Protein AF-A0A7C4CBZ9-F1 (afdb_monomer)

Secondary structure (DSSP, 8-state):
-HHHHHHHHHHHHHHHHHHHHHHHHHHTTS-S-HHHHHHHHHHHHTT------S-TTSSHHHHHHHHHHHHT---------TT--THHHH-----PPP--

Sequence (100 aa):
MAGADTQIQQQVSAFRDDFQRLRTEIGKMIVGHPDVVEGVLVCLFASGHALLEGVPGLGKTLLIRTLAQALQLDFNRIQFTPDLMPADIIGTNIITEDPQ

Radius of gyration: 20.29 Å; Cα contacts (8 Å, |Δi|>4): 29; chains: 1; bounding box: 60×55×37 Å

Mean predicted aligned error: 6.1 Å

Foldseek 3Di:
DVVVVVVVVVVVVVVVVVVVVLLVQLCVQQPPPSVVLVVVVVCVVVVHDDDDDDDPPNCPVVSVVSSCVSVVHDDDDDDDDPPDDPCNVVNDDDDDDDDD

Structure (mmCIF, N/CA/C/O backbone):
data_AF-A0A7C4CBZ9-F1
#
_entry.id   AF-A0A7C4CBZ9-F1
#
loop_
_atom_site.group_PDB
_atom_site.id
_atom_site.type_symbol
_atom_site.label_atom_id
_atom_site.label_alt_id
_atom_site.label_comp_id
_atom_site.label_asym_id
_atom_site.label_entity_id
_atom_site.label_seq_id
_atom_site.pdbx_PDB_ins_code
_atom_site.Cartn_x
_atom_site.Cartn_y
_atom_site.Cartn_z
_atom_site.occupancy
_atom_site.B_iso_or_equiv
_atom_site.auth_seq_id
_atom_site.auth_comp_id
_atom_site.auth_asym_id
_atom_site.auth_atom_id
_atom_site.pdbx_PDB_model_num
ATOM 1 N N . MET A 1 1 ? -35.012 -12.999 13.062 1.00 55.97 1 MET A N 1
ATOM 2 C CA . MET A 1 1 ? -34.524 -11.822 12.310 1.00 55.97 1 MET A CA 1
ATOM 3 C C . MET A 1 1 ? -33.758 -10.850 13.207 1.00 55.97 1 MET A C 1
ATOM 5 O O . MET A 1 1 ? -32.598 -10.640 12.908 1.00 55.97 1 MET A O 1
ATOM 9 N N . ALA A 1 2 ? -34.283 -10.414 14.363 1.00 63.19 2 ALA A N 1
ATOM 10 C CA . ALA A 1 2 ? -33.592 -9.464 15.260 1.00 63.19 2 ALA A CA 1
ATOM 11 C C . ALA A 1 2 ? -32.153 -9.839 15.707 1.00 63.19 2 ALA A C 1
ATOM 13 O O . ALA A 1 2 ? -31.311 -8.962 15.843 1.00 63.19 2 ALA A O 1
ATOM 14 N N . GLY A 1 3 ? -31.842 -11.128 15.910 1.00 71.81 3 GLY A N 1
ATOM 15 C CA . GLY A 1 3 ? -30.496 -11.555 16.331 1.00 71.81 3 GLY A CA 1
ATOM 16 C C . GLY A 1 3 ? -29.411 -11.416 15.253 1.00 71.81 3 GLY A C 1
ATOM 17 O O . GLY A 1 3 ? -28.257 -11.158 15.583 1.00 71.81 3 GLY A O 1
ATOM 18 N N . ALA A 1 4 ? -29.780 -11.535 13.971 1.00 76.31 4 ALA A N 1
ATOM 19 C CA . ALA A 1 4 ? -28.844 -11.350 12.859 1.00 76.31 4 ALA A CA 1
ATOM 20 C C . ALA A 1 4 ? -28.495 -9.864 12.675 1.00 76.31 4 ALA A C 1
ATOM 22 O O . ALA A 1 4 ? -27.334 -9.526 12.455 1.00 76.31 4 ALA A O 1
ATOM 23 N N . ASP A 1 5 ? -29.477 -8.976 12.860 1.00 83.75 5 ASP A N 1
ATOM 24 C CA . ASP A 1 5 ? -29.281 -7.527 12.760 1.00 83.75 5 ASP A CA 1
ATOM 25 C C . ASP A 1 5 ? -28.322 -7.012 13.846 1.00 83.75 5 ASP A C 1
ATOM 27 O O . ASP A 1 5 ? -27.416 -6.229 13.559 1.00 83.75 5 ASP A O 1
ATOM 31 N N . THR A 1 6 ? -28.456 -7.502 15.085 1.00 89.75 6 THR A N 1
ATOM 32 C CA . THR A 1 6 ? -27.545 -7.144 16.185 1.00 89.75 6 THR A CA 1
ATOM 33 C C . THR A 1 6 ? -26.114 -7.631 15.935 1.00 89.75 6 THR A C 1
ATOM 35 O O . THR A 1 6 ? -25.160 -6.901 16.205 1.00 89.75 6 THR A O 1
ATOM 38 N N . GLN A 1 7 ? -25.943 -8.835 15.381 1.00 91.75 7 GLN A N 1
ATOM 39 C CA . GLN A 1 7 ? -24.619 -9.383 15.081 1.00 91.75 7 GLN A CA 1
ATOM 40 C C . GLN A 1 7 ? -23.911 -8.601 13.963 1.00 91.75 7 GLN A C 1
ATOM 42 O O . GLN A 1 7 ? -22.730 -8.275 14.094 1.00 91.75 7 GLN A O 1
ATOM 47 N N . ILE A 1 8 ? -24.632 -8.244 12.895 1.00 93.81 8 ILE A N 1
ATOM 48 C CA . ILE A 1 8 ? -24.090 -7.424 11.801 1.00 93.81 8 ILE A CA 1
ATOM 49 C C . ILE A 1 8 ? -23.668 -6.047 12.327 1.00 93.81 8 ILE A C 1
ATOM 51 O O . ILE A 1 8 ? -22.572 -5.581 12.023 1.00 93.81 8 ILE A O 1
ATOM 55 N N . GLN A 1 9 ? -24.491 -5.407 13.162 1.00 94.06 9 GLN A N 1
ATOM 56 C CA . GLN A 1 9 ? -24.154 -4.110 13.757 1.00 94.06 9 GLN A CA 1
ATOM 57 C C . GLN A 1 9 ? -22.864 -4.162 14.586 1.00 94.06 9 GLN A C 1
ATOM 59 O O . GLN A 1 9 ? -22.032 -3.259 14.479 1.00 94.06 9 GLN A O 1
ATOM 64 N N . GLN A 1 10 ? -22.662 -5.226 15.370 1.00 94.94 10 GLN A N 1
ATOM 65 C CA . GLN A 1 10 ? -21.433 -5.417 16.145 1.00 94.94 10 GLN A CA 1
ATOM 66 C C . GLN A 1 10 ? -20.205 -5.596 15.247 1.00 94.94 10 GLN A C 1
ATOM 68 O O . GLN A 1 10 ? -19.183 -4.954 15.484 1.00 94.94 10 GLN A O 1
ATOM 73 N N . GLN A 1 11 ? -20.306 -6.410 14.193 1.00 95.31 11 GLN A N 1
ATOM 74 C CA . GLN A 1 11 ? -19.211 -6.615 13.239 1.00 95.31 11 GLN A CA 1
ATOM 75 C C . GLN A 1 11 ? -18.841 -5.325 12.502 1.00 95.31 11 GLN A C 1
ATOM 77 O O . GLN A 1 11 ? -17.662 -4.998 12.380 1.00 95.31 11 GLN A O 1
ATOM 82 N N . VAL A 1 12 ? -19.841 -4.558 12.062 1.00 96.00 12 VAL A N 1
ATOM 83 C CA . VAL A 1 12 ? -19.629 -3.260 11.405 1.00 96.00 12 VAL A CA 1
ATOM 84 C C . VAL A 1 12 ? -18.974 -2.260 12.359 1.00 96.00 12 VAL A C 1
ATOM 86 O O . VAL A 1 12 ? -18.084 -1.519 11.943 1.00 96.00 12 VAL A O 1
ATOM 89 N N . SER A 1 13 ? -19.381 -2.237 13.633 1.00 96.81 13 SER A N 1
ATOM 90 C CA . SER A 1 13 ? -18.762 -1.372 14.643 1.00 96.81 13 SER A CA 1
ATOM 91 C C . SER A 1 13 ? -17.301 -1.746 14.887 1.00 96.81 13 SER A C 1
ATOM 93 O O . SER A 1 13 ? -16.443 -0.870 14.845 1.00 96.81 13 SER A O 1
ATOM 95 N N . ALA A 1 14 ? -17.007 -3.035 15.078 1.00 96.81 14 ALA A N 1
ATOM 96 C CA . ALA A 1 14 ? -15.643 -3.514 15.288 1.00 96.81 14 ALA A CA 1
ATOM 97 C C . ALA A 1 14 ? -14.739 -3.185 14.088 1.00 96.81 14 ALA A C 1
ATOM 99 O O . ALA A 1 14 ? -13.665 -2.613 14.258 1.00 96.81 14 ALA A O 1
ATOM 100 N N . PHE A 1 15 ? -15.216 -3.447 12.866 1.00 95.38 15 PHE A N 1
ATOM 101 C CA . PHE A 1 15 ? -14.488 -3.097 11.647 1.00 95.38 15 PHE A CA 1
ATOM 102 C C . PHE A 1 15 ? -14.211 -1.594 11.550 1.00 95.38 15 PHE A C 1
ATOM 104 O O . PHE A 1 15 ? -13.108 -1.190 11.191 1.00 95.38 15 PHE A O 1
ATOM 111 N N . ARG A 1 16 ? -15.198 -0.750 11.878 1.00 96.06 16 ARG A N 1
ATOM 112 C CA . ARG A 1 16 ? -15.023 0.707 11.870 1.00 96.06 16 ARG A CA 1
ATOM 113 C C . ARG A 1 16 ? -13.909 1.133 12.822 1.00 96.06 16 ARG A C 1
ATOM 115 O O . ARG A 1 16 ? -13.084 1.958 12.435 1.00 96.06 16 ARG A O 1
ATOM 122 N N . ASP A 1 17 ? -13.880 0.584 14.031 1.00 97.25 17 ASP A N 1
ATOM 123 C CA . ASP A 1 17 ? -12.868 0.927 15.030 1.00 97.25 17 ASP A CA 1
ATOM 124 C C . ASP A 1 17 ? -11.467 0.500 14.574 1.00 97.25 17 ASP A C 1
ATOM 126 O O . ASP A 1 17 ? -10.523 1.292 14.637 1.00 97.25 17 ASP A O 1
ATOM 130 N N . ASP A 1 18 ? -11.333 -0.713 14.036 1.00 95.25 18 ASP A N 1
ATOM 131 C CA . ASP A 1 18 ? -10.060 -1.214 13.514 1.00 95.25 18 ASP A CA 1
ATOM 132 C C . ASP A 1 18 ? -9.588 -0.425 12.286 1.00 95.25 18 ASP A C 1
ATOM 134 O O . ASP A 1 18 ? -8.410 -0.075 12.183 1.00 95.25 18 ASP A O 1
ATOM 138 N N . PHE A 1 19 ? -10.506 -0.040 11.397 1.00 95.00 19 PHE A N 1
ATOM 139 C CA . PHE A 1 19 ? -10.208 0.816 10.251 1.00 95.00 19 PHE A CA 1
ATOM 140 C C . PHE A 1 19 ? -9.686 2.193 10.686 1.00 95.00 19 PHE A C 1
ATOM 142 O O . PHE A 1 19 ? -8.717 2.702 10.119 1.00 95.00 19 PHE A O 1
ATOM 149 N N . GLN A 1 20 ? -10.279 2.793 11.723 1.00 95.25 20 GLN A N 1
ATOM 150 C CA . GLN A 1 20 ? -9.808 4.072 12.262 1.00 95.25 20 GLN A CA 1
ATOM 151 C C . GLN A 1 20 ? -8.441 3.949 12.941 1.00 95.25 20 GLN A C 1
ATOM 153 O O . GLN A 1 20 ? -7.583 4.819 12.756 1.00 95.25 20 GLN A O 1
ATOM 158 N N . ARG A 1 21 ? -8.193 2.858 13.675 1.00 95.31 21 ARG A N 1
ATOM 159 C CA . ARG A 1 21 ? -6.871 2.570 14.258 1.00 95.31 21 ARG A CA 1
ATOM 160 C C . ARG A 1 21 ? -5.808 2.443 13.173 1.00 95.31 21 ARG A C 1
ATOM 162 O O . ARG A 1 21 ? -4.770 3.091 13.263 1.00 95.31 21 ARG A O 1
ATOM 169 N N . LEU A 1 22 ? -6.098 1.687 12.117 1.00 94.81 22 LEU A N 1
ATOM 170 C CA . LEU A 1 22 ? -5.198 1.510 10.983 1.00 94.81 22 LEU A CA 1
ATOM 171 C C . LEU A 1 22 ? -4.877 2.841 10.289 1.00 94.81 22 LEU A C 1
ATOM 173 O O . LEU A 1 22 ? -3.708 3.152 10.059 1.00 94.81 22 LEU A O 1
ATOM 177 N N . 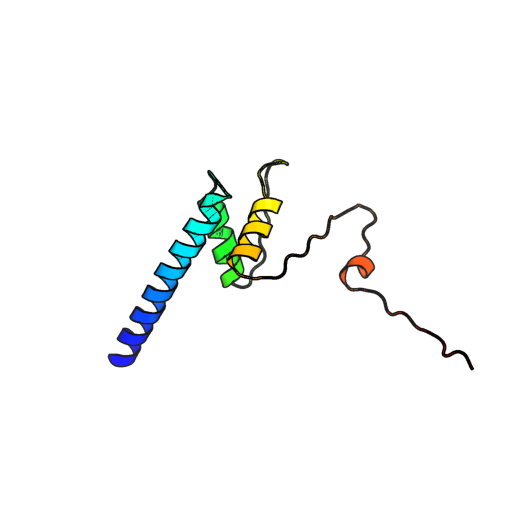ARG A 1 23 ? -5.897 3.661 10.001 1.00 94.12 23 ARG A N 1
ATOM 178 C CA . ARG A 1 23 ? -5.702 5.008 9.433 1.00 94.12 23 ARG A CA 1
ATOM 179 C C . ARG A 1 23 ? -4.828 5.884 10.320 1.00 94.12 23 ARG A C 1
ATOM 181 O O . ARG A 1 23 ? -3.950 6.576 9.811 1.00 94.12 23 ARG A O 1
ATOM 188 N N . THR A 1 24 ? -5.060 5.842 11.629 1.00 93.50 24 THR A N 1
ATOM 189 C CA . THR A 1 24 ? -4.285 6.612 12.608 1.00 93.50 24 THR A CA 1
ATOM 190 C C . THR A 1 24 ? -2.816 6.198 12.599 1.00 93.50 24 THR A C 1
ATOM 192 O O . THR A 1 24 ? -1.944 7.062 12.564 1.00 93.50 24 THR A O 1
ATOM 195 N N . GLU A 1 25 ? -2.526 4.895 12.577 1.00 94.75 25 GLU A N 1
ATOM 196 C CA . GLU A 1 25 ? -1.151 4.388 12.503 1.00 94.75 25 GLU A CA 1
ATOM 197 C C . GLU A 1 25 ? -0.451 4.789 11.200 1.00 94.75 25 GLU A C 1
ATOM 199 O O . GLU A 1 25 ? 0.667 5.303 11.236 1.00 94.75 25 GLU A O 1
ATOM 204 N N . ILE A 1 26 ? -1.119 4.645 10.049 1.00 94.75 26 ILE A N 1
ATOM 205 C CA . ILE A 1 26 ? -0.562 5.065 8.752 1.00 94.75 26 ILE A CA 1
ATOM 206 C C . ILE A 1 26 ? -0.297 6.580 8.737 1.00 94.75 26 ILE A C 1
ATOM 208 O O . ILE A 1 26 ? 0.741 7.029 8.240 1.00 94.75 26 ILE A O 1
ATOM 212 N N . GLY A 1 27 ? -1.198 7.368 9.330 1.00 92.38 27 GLY A N 1
ATOM 213 C CA . GLY A 1 27 ? -1.097 8.825 9.426 1.00 92.38 27 GLY A CA 1
ATOM 214 C C . GLY A 1 27 ? 0.113 9.333 10.218 1.00 92.38 27 GLY A C 1
ATOM 215 O O . GLY A 1 27 ? 0.506 10.484 10.039 1.00 92.38 27 GLY A O 1
ATOM 216 N N . LYS A 1 28 ? 0.759 8.488 11.036 1.00 92.88 28 LYS A N 1
ATOM 217 C CA . LYS A 1 28 ? 2.022 8.837 11.714 1.00 92.88 28 LYS A CA 1
ATOM 218 C C . LYS A 1 28 ? 3.194 8.982 10.740 1.00 92.88 28 LYS A C 1
ATOM 220 O O . LYS A 1 28 ? 4.121 9.735 11.019 1.00 92.88 28 LYS A O 1
ATOM 225 N N . MET A 1 29 ? 3.156 8.267 9.614 1.00 93.25 29 MET A N 1
ATOM 226 C CA . MET A 1 29 ? 4.210 8.281 8.592 1.00 93.25 29 MET A CA 1
ATOM 227 C C . MET A 1 29 ? 3.794 9.048 7.332 1.00 93.25 29 MET A C 1
ATOM 229 O O . MET A 1 29 ? 4.634 9.681 6.694 1.00 93.25 29 MET A O 1
ATOM 233 N N . ILE A 1 30 ? 2.511 8.996 6.962 1.00 93.19 30 ILE A N 1
ATOM 234 C CA . ILE A 1 30 ? 1.975 9.618 5.746 1.00 93.19 30 ILE A CA 1
ATOM 235 C C . ILE A 1 30 ? 1.153 10.854 6.116 1.00 93.19 30 ILE A C 1
ATOM 237 O O . ILE A 1 30 ? -0.031 10.767 6.434 1.00 93.19 30 ILE A O 1
ATOM 241 N N . VAL A 1 31 ? 1.787 12.025 6.051 1.00 90.38 31 VAL A N 1
ATOM 242 C CA . VAL A 1 31 ? 1.171 13.309 6.419 1.00 90.38 31 VAL A CA 1
ATOM 243 C C . VAL A 1 31 ? 0.576 14.003 5.188 1.00 90.38 31 VAL A C 1
ATOM 245 O O . VAL A 1 31 ? 1.143 13.960 4.095 1.00 90.38 31 VAL A O 1
ATOM 248 N N . GLY A 1 32 ? -0.577 14.655 5.360 1.00 89.38 32 GLY A N 1
ATOM 249 C CA . GLY A 1 32 ? -1.183 15.533 4.349 1.00 89.38 32 GLY A CA 1
ATOM 250 C C . GLY A 1 32 ? -1.960 14.838 3.226 1.00 89.38 32 GLY A C 1
ATOM 251 O O . GLY A 1 32 ? -2.441 15.524 2.333 1.00 89.38 32 GLY A O 1
ATOM 252 N N . HIS A 1 33 ? -2.112 13.508 3.268 1.00 90.19 33 HIS A N 1
ATOM 253 C CA . HIS A 1 33 ? -2.780 12.732 2.209 1.00 90.19 33 HIS A CA 1
ATOM 254 C C . HIS A 1 33 ? -3.854 11.752 2.740 1.00 90.19 33 HIS A C 1
ATOM 256 O O . HIS A 1 33 ? -3.823 10.569 2.387 1.00 90.19 33 HIS A O 1
ATOM 262 N N . PRO A 1 34 ? -4.805 12.191 3.592 1.00 90.94 34 PRO A N 1
ATOM 263 C CA . PRO A 1 34 ? -5.780 11.292 4.221 1.00 90.94 34 PRO A CA 1
ATOM 264 C C . PRO A 1 34 ? -6.687 10.576 3.209 1.00 90.94 34 PRO A C 1
ATOM 266 O O . PRO A 1 34 ? -6.968 9.390 3.387 1.00 90.94 34 PRO A O 1
ATOM 269 N N . ASP A 1 35 ? -7.084 11.258 2.133 1.00 93.25 35 ASP A N 1
ATOM 270 C CA . ASP A 1 35 ? -7.988 10.708 1.115 1.00 93.25 35 ASP A CA 1
ATOM 271 C C . ASP A 1 35 ? -7.301 9.638 0.256 1.00 93.25 35 ASP A C 1
ATOM 273 O O . ASP A 1 35 ? -7.905 8.630 -0.101 1.00 93.25 35 ASP A O 1
ATOM 277 N N . VAL A 1 36 ? -6.006 9.816 -0.035 1.00 93.81 36 VAL A N 1
ATOM 278 C CA . VAL A 1 36 ? -5.209 8.826 -0.778 1.00 93.81 36 VAL A CA 1
ATOM 279 C C . VAL A 1 36 ? -5.050 7.553 0.048 1.00 93.81 36 V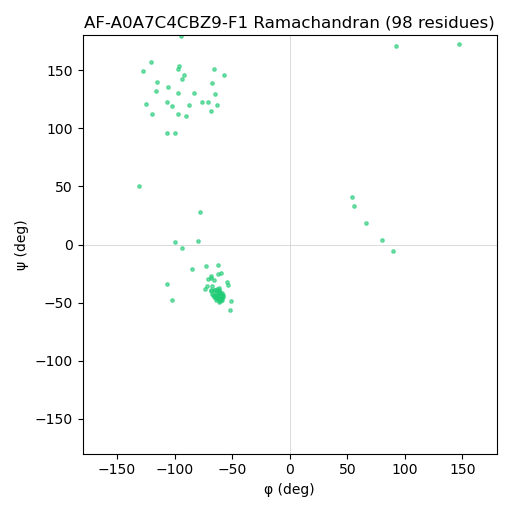AL A C 1
ATOM 281 O O . VAL A 1 36 ? -5.213 6.455 -0.479 1.00 93.81 36 VAL A O 1
ATOM 284 N N . VAL A 1 37 ? -4.763 7.688 1.348 1.00 94.12 37 VAL A N 1
ATOM 285 C CA . VAL A 1 37 ? -4.674 6.543 2.268 1.00 94.12 37 VAL A CA 1
ATOM 286 C C . VAL A 1 37 ? -6.000 5.781 2.298 1.00 94.12 37 VAL A C 1
ATOM 288 O O . VAL A 1 37 ? -6.011 4.560 2.153 1.00 94.12 37 VAL A O 1
ATOM 291 N N . GLU A 1 38 ? -7.116 6.498 2.443 1.00 94.62 38 GLU A N 1
ATOM 292 C CA . GLU A 1 38 ? -8.454 5.908 2.465 1.00 94.62 38 GLU A CA 1
ATOM 293 C C . GLU A 1 38 ? -8.792 5.196 1.149 1.00 94.62 38 GLU A C 1
ATOM 295 O O . GLU A 1 38 ? -9.203 4.038 1.175 1.00 94.62 38 GLU A O 1
ATOM 300 N N . GLY A 1 39 ? -8.531 5.822 -0.001 1.00 95.56 39 GLY A N 1
ATOM 301 C CA . GLY A 1 39 ? -8.766 5.216 -1.311 1.00 95.56 39 GLY A CA 1
ATOM 302 C C . GLY A 1 39 ? -7.959 3.935 -1.543 1.00 95.56 39 GLY A C 1
ATOM 303 O O . GLY A 1 39 ? -8.496 2.952 -2.054 1.00 95.56 39 GLY A O 1
ATOM 304 N N . VAL A 1 40 ? -6.688 3.900 -1.124 1.00 95.56 40 VAL A N 1
ATOM 305 C CA . VAL A 1 40 ? -5.853 2.691 -1.247 1.00 95.56 40 VAL A CA 1
ATOM 306 C C . VAL A 1 40 ? -6.347 1.577 -0.322 1.00 95.56 40 VAL A C 1
ATOM 308 O O . VAL A 1 40 ? -6.396 0.424 -0.745 1.00 95.56 40 VAL A O 1
ATOM 311 N N . LEU A 1 41 ? -6.761 1.901 0.907 1.00 95.31 41 LEU A N 1
ATOM 312 C CA . LEU A 1 41 ? -7.350 0.924 1.828 1.00 95.31 41 LEU A CA 1
ATOM 313 C C . LEU A 1 41 ? -8.653 0.336 1.278 1.00 95.31 41 LEU A C 1
ATOM 315 O O . LEU A 1 41 ? -8.830 -0.880 1.291 1.00 95.31 41 LEU A O 1
ATOM 319 N N . VAL A 1 42 ? -9.543 1.182 0.754 1.00 95.50 42 VAL A N 1
ATOM 320 C CA . VAL A 1 42 ? -10.789 0.738 0.112 1.00 95.50 42 VAL A CA 1
ATOM 321 C C . VAL A 1 42 ? -10.483 -0.176 -1.072 1.00 95.50 42 VAL A C 1
ATOM 323 O O . VAL A 1 42 ? -11.066 -1.252 -1.176 1.00 95.50 42 VAL A O 1
ATOM 326 N N . CYS A 1 43 ? -9.535 0.210 -1.929 1.00 96.94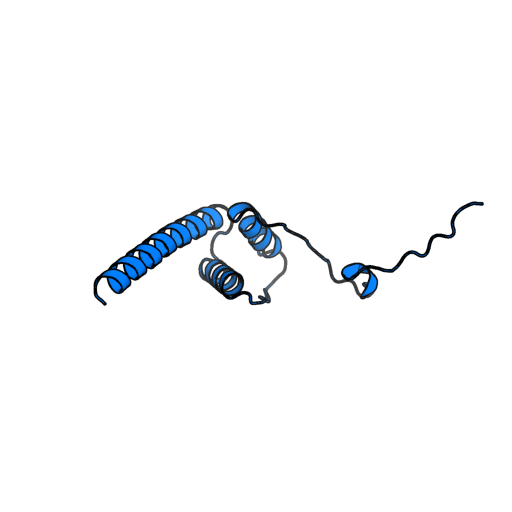 43 CYS A N 1
ATOM 327 C CA . CYS A 1 43 ? -9.105 -0.607 -3.059 1.00 96.94 43 CYS A CA 1
ATOM 328 C C . CYS A 1 43 ? -8.587 -1.981 -2.608 1.00 96.94 43 CYS A C 1
ATOM 330 O O . CYS A 1 43 ? -8.970 -2.995 -3.187 1.00 96.94 43 CYS A O 1
ATOM 332 N N . LEU A 1 44 ? -7.753 -2.021 -1.565 1.00 94.88 44 LEU A N 1
ATOM 333 C CA . LEU A 1 44 ? -7.204 -3.258 -1.016 1.00 94.88 44 LEU A CA 1
ATOM 334 C C . LEU A 1 44 ? -8.309 -4.183 -0.489 1.00 94.88 44 LEU A C 1
ATOM 336 O O . LEU A 1 44 ? -8.354 -5.354 -0.856 1.00 94.88 44 LEU A O 1
ATOM 340 N N . PHE A 1 45 ? -9.233 -3.662 0.323 1.00 94.00 45 PHE A N 1
ATOM 341 C CA . PHE A 1 45 ? -10.330 -4.463 0.878 1.00 94.00 45 PHE A CA 1
ATOM 342 C C . PHE A 1 45 ? -11.348 -4.902 -0.178 1.00 94.00 45 PHE A C 1
ATOM 344 O O . PHE A 1 45 ? -11.955 -5.962 -0.045 1.00 94.00 45 PHE A O 1
ATOM 351 N N . ALA A 1 46 ? -11.494 -4.134 -1.257 1.00 96.69 46 ALA A N 1
ATOM 352 C CA . ALA A 1 46 ? -12.294 -4.508 -2.417 1.00 96.69 46 ALA A CA 1
ATOM 353 C C . ALA A 1 46 ? -11.573 -5.481 -3.374 1.00 96.69 46 ALA A C 1
ATOM 355 O O . ALA A 1 46 ? -12.135 -5.822 -4.412 1.00 96.69 46 ALA A O 1
ATOM 356 N N . SER A 1 47 ? -10.350 -5.930 -3.052 1.00 95.69 47 SER A N 1
ATOM 357 C CA . SER A 1 47 ? -9.509 -6.766 -3.930 1.00 95.69 47 SER A CA 1
ATOM 358 C C . SER A 1 47 ? -9.243 -6.139 -5.310 1.00 95.69 47 SER A C 1
ATOM 360 O O . SER A 1 47 ? -9.144 -6.837 -6.317 1.00 95.69 47 SER A O 1
ATOM 362 N N . GLY A 1 48 ? -9.157 -4.809 -5.366 1.00 96.25 48 GLY A N 1
ATOM 363 C CA . GLY A 1 48 ? -8.870 -4.044 -6.577 1.00 96.25 48 GLY A CA 1
ATOM 364 C C . GLY A 1 48 ? -7.387 -3.708 -6.755 1.00 96.25 48 GLY A C 1
ATOM 365 O O . GLY A 1 48 ? -6.545 -3.984 -5.899 1.00 96.25 48 GLY A O 1
ATOM 366 N N . HIS A 1 49 ? -7.077 -3.023 -7.859 1.00 96.50 49 HIS A N 1
ATOM 367 C CA . HIS A 1 49 ? -5.748 -2.479 -8.144 1.00 96.50 49 HIS A CA 1
ATOM 368 C C . HIS A 1 49 ? -5.789 -0.949 -8.205 1.00 96.50 49 HIS A C 1
ATOM 370 O O . HIS A 1 49 ? -6.639 -0.375 -8.884 1.00 96.50 49 HIS A O 1
ATOM 376 N N . ALA A 1 50 ? -4.854 -0.290 -7.517 1.00 95.38 50 ALA A N 1
ATOM 377 C CA . ALA A 1 50 ? -4.763 1.167 -7.472 1.00 95.38 50 ALA A CA 1
ATOM 378 C C . ALA A 1 50 ? -3.598 1.681 -8.331 1.00 95.38 50 ALA A C 1
ATOM 380 O O . ALA A 1 50 ? -2.479 1.175 -8.242 1.00 95.38 50 ALA A O 1
ATOM 381 N N . LEU A 1 51 ? -3.844 2.741 -9.107 1.00 95.62 51 LEU A N 1
ATOM 382 C CA . LEU A 1 51 ? -2.812 3.517 -9.798 1.00 95.62 51 LEU A CA 1
ATOM 383 C C . LEU A 1 51 ? -2.561 4.821 -9.030 1.00 95.62 51 LEU A C 1
ATOM 385 O O . LEU A 1 51 ? -3.460 5.642 -8.881 1.00 95.62 51 LEU A O 1
ATOM 389 N N . LEU A 1 52 ? -1.331 5.024 -8.551 1.00 93.75 52 LEU A N 1
ATOM 390 C CA . LEU A 1 52 ? -0.948 6.233 -7.817 1.00 93.75 52 LEU A CA 1
ATOM 391 C C . LEU A 1 52 ? -0.212 7.227 -8.723 1.00 93.75 52 LEU A C 1
ATOM 393 O O . LEU A 1 52 ? 1.015 7.186 -8.830 1.00 93.75 52 LEU A O 1
ATOM 397 N N . GLU A 1 53 ? -0.920 8.206 -9.280 1.00 92.00 53 GLU A N 1
ATOM 398 C CA . GLU A 1 53 ? -0.351 9.264 -10.133 1.00 92.00 53 GLU A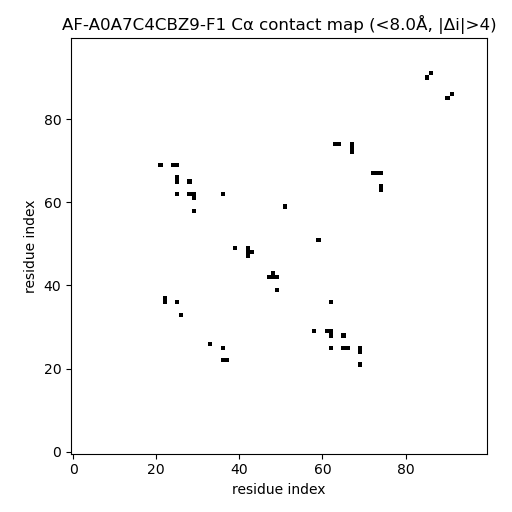 CA 1
ATOM 399 C C . GLU A 1 53 ? 0.052 10.522 -9.344 1.00 92.00 53 GLU A C 1
ATOM 401 O O . GLU A 1 53 ? -0.469 10.797 -8.264 1.00 92.00 53 GLU A O 1
ATOM 406 N N . GLY A 1 54 ? 1.116 11.208 -9.762 1.00 87.75 54 GLY A N 1
ATOM 407 C CA . GLY A 1 54 ? 1.637 12.411 -9.104 1.00 87.75 54 GLY A CA 1
ATOM 408 C C . GLY A 1 54 ? 3.153 12.532 -9.220 1.00 87.75 54 GLY A C 1
ATOM 409 O O . GLY A 1 54 ? 3.824 11.607 -9.680 1.00 87.75 54 GLY A O 1
ATOM 410 N N . VAL A 1 55 ? 3.699 13.666 -8.781 1.00 90.00 55 VAL A N 1
ATOM 411 C CA . VAL A 1 55 ? 5.126 13.960 -8.962 1.00 90.00 55 VAL A CA 1
ATOM 412 C C . VAL A 1 55 ? 6.031 13.004 -8.162 1.00 90.00 55 VAL A C 1
ATOM 414 O O . VAL A 1 55 ? 5.626 12.486 -7.109 1.00 90.00 55 VAL A O 1
ATOM 417 N N . PRO A 1 56 ? 7.263 12.746 -8.643 1.00 87.19 56 PRO A N 1
ATOM 418 C CA . PRO A 1 56 ? 8.247 11.968 -7.901 1.00 87.19 56 PRO A CA 1
ATOM 419 C C . PRO A 1 56 ? 8.526 12.574 -6.522 1.00 87.19 56 PRO A C 1
ATOM 421 O O . PRO A 1 56 ? 8.531 13.789 -6.352 1.00 87.19 56 PRO A O 1
ATOM 424 N N . GLY A 1 57 ? 8.782 11.719 -5.531 1.00 84.75 57 GLY A N 1
ATOM 425 C CA . GLY A 1 57 ? 9.153 12.158 -4.181 1.00 84.75 57 GLY A CA 1
ATOM 426 C C . GLY A 1 57 ? 7.991 12.375 -3.206 1.00 84.75 57 GLY A C 1
ATOM 427 O O . GLY A 1 57 ? 8.246 12.522 -2.018 1.00 84.75 57 GLY A O 1
ATOM 428 N N . LEU A 1 58 ? 6.726 12.278 -3.633 1.00 85.94 58 LEU A N 1
ATOM 429 C CA . LEU A 1 58 ? 5.551 12.399 -2.742 1.00 85.94 58 LEU A CA 1
ATOM 430 C C . LEU A 1 58 ? 5.254 11.146 -1.901 1.00 85.94 58 LEU A C 1
ATOM 432 O O . LEU A 1 58 ? 4.108 10.847 -1.581 1.00 85.94 58 LEU A O 1
ATOM 436 N N . GLY A 1 59 ? 6.272 10.348 -1.588 1.00 90.38 59 GLY A N 1
ATOM 437 C CA . GLY A 1 59 ? 6.104 9.218 -0.678 1.00 90.38 59 GLY A CA 1
ATOM 438 C C . GLY A 1 59 ? 5.208 8.081 -1.189 1.00 90.38 59 GLY A C 1
ATOM 439 O O . GLY A 1 59 ? 4.808 7.259 -0.382 1.00 90.38 59 GLY A O 1
ATOM 440 N N . LYS A 1 60 ? 4.925 7.956 -2.495 1.00 93.56 60 LYS A N 1
ATOM 441 C CA . LYS A 1 60 ? 4.110 6.851 -3.063 1.00 93.56 60 LYS A CA 1
ATOM 442 C C . LYS A 1 60 ? 4.599 5.466 -2.619 1.00 93.56 60 LYS A C 1
ATOM 444 O O . LYS A 1 60 ? 3.829 4.647 -2.135 1.00 93.56 60 LYS A O 1
ATOM 449 N N . THR A 1 61 ? 5.905 5.227 -2.732 1.00 93.88 61 THR A N 1
ATOM 450 C CA . THR A 1 61 ? 6.535 3.978 -2.277 1.00 93.88 61 THR A CA 1
ATOM 451 C C . THR A 1 61 ? 6.493 3.838 -0.756 1.00 93.88 61 THR A C 1
ATOM 453 O O . THR A 1 61 ? 6.350 2.728 -0.250 1.00 93.88 61 THR A O 1
ATOM 456 N N . LEU A 1 62 ? 6.634 4.950 -0.026 1.00 94.25 62 LEU A N 1
ATOM 457 C CA . LEU A 1 62 ? 6.565 4.952 1.434 1.00 94.25 62 LEU A CA 1
ATOM 458 C C . LEU A 1 62 ? 5.157 4.575 1.900 1.00 94.25 62 LEU A 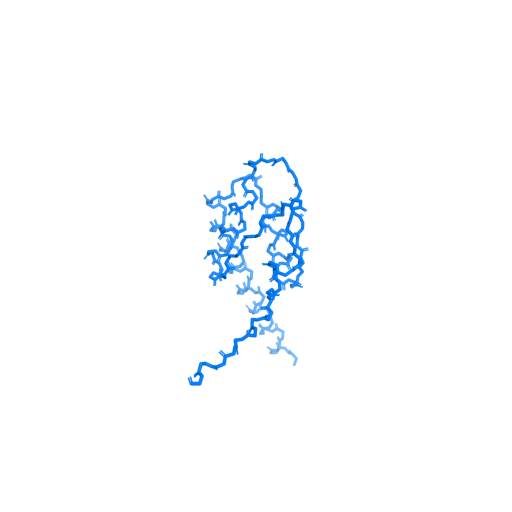C 1
ATOM 460 O O . LEU A 1 62 ? 5.036 3.698 2.741 1.00 94.25 62 LEU A O 1
ATOM 464 N N . LEU A 1 63 ? 4.118 5.148 1.286 1.00 94.31 63 LEU A N 1
ATOM 465 C CA . LEU A 1 63 ? 2.715 4.839 1.547 1.00 94.31 63 LEU A CA 1
ATOM 466 C C . LEU A 1 63 ? 2.454 3.338 1.449 1.00 94.31 63 LEU A C 1
ATOM 468 O O . LEU A 1 63 ? 2.014 2.751 2.430 1.00 94.31 63 LEU A O 1
ATOM 472 N N . ILE A 1 64 ? 2.768 2.712 0.309 1.00 95.06 64 ILE A N 1
ATOM 473 C CA . ILE A 1 64 ? 2.498 1.279 0.113 1.00 95.06 64 ILE A CA 1
ATOM 474 C C . ILE A 1 64 ? 3.302 0.415 1.096 1.00 95.06 64 ILE A C 1
ATOM 476 O O . ILE A 1 64 ? 2.767 -0.544 1.647 1.00 95.06 64 ILE A O 1
ATOM 480 N N . ARG A 1 65 ? 4.559 0.780 1.388 1.00 95.38 65 ARG A N 1
ATOM 481 C CA . ARG A 1 65 ? 5.384 0.077 2.384 1.00 95.38 65 ARG A CA 1
ATOM 482 C C . ARG A 1 65 ? 4.803 0.187 3.796 1.00 95.38 65 ARG A C 1
ATOM 484 O O . ARG A 1 65 ? 4.738 -0.817 4.496 1.00 95.38 65 ARG A O 1
ATOM 491 N N . THR A 1 66 ? 4.389 1.382 4.214 1.00 95.31 66 THR A N 1
ATOM 492 C CA . THR A 1 66 ? 3.764 1.622 5.523 1.00 95.31 66 THR A CA 1
ATOM 493 C C . THR A 1 66 ? 2.461 0.840 5.652 1.00 95.31 66 THR A C 1
ATOM 495 O O . THR A 1 66 ? 2.213 0.236 6.690 1.00 95.31 66 THR A O 1
ATOM 498 N N . LEU A 1 67 ? 1.660 0.801 4.588 1.00 94.81 67 LEU A N 1
ATOM 499 C CA . LEU A 1 67 ? 0.422 0.028 4.522 1.00 94.81 67 LEU A CA 1
ATOM 500 C C . LEU A 1 67 ? 0.678 -1.471 4.712 1.00 94.81 67 LEU A C 1
ATOM 502 O O . LEU A 1 67 ? 0.040 -2.099 5.553 1.00 94.81 67 LEU A O 1
ATOM 506 N N . ALA A 1 68 ? 1.655 -2.021 3.984 1.00 95.44 68 ALA A N 1
ATOM 507 C CA . ALA A 1 68 ? 2.042 -3.421 4.107 1.00 95.44 68 ALA A CA 1
ATOM 508 C C . ALA A 1 68 ? 2.542 -3.754 5.522 1.00 95.44 68 ALA A C 1
ATOM 510 O O . ALA A 1 68 ? 2.124 -4.748 6.101 1.00 95.44 68 ALA A O 1
ATOM 511 N N . GLN A 1 69 ? 3.359 -2.886 6.128 1.00 95.12 69 GLN A N 1
ATOM 512 C CA . GLN A 1 69 ? 3.830 -3.068 7.506 1.00 95.12 69 GLN A CA 1
ATOM 513 C C . GLN A 1 69 ? 2.690 -3.030 8.531 1.00 95.12 69 GLN A C 1
ATOM 515 O O . GLN A 1 69 ? 2.643 -3.878 9.419 1.00 95.12 69 GLN A O 1
ATOM 520 N N . ALA A 1 70 ? 1.767 -2.073 8.406 1.00 94.94 70 ALA A N 1
ATOM 521 C CA . ALA A 1 70 ? 0.643 -1.926 9.328 1.00 94.94 70 ALA A CA 1
ATOM 522 C C . ALA A 1 70 ? -0.340 -3.107 9.257 1.00 94.94 70 ALA A C 1
ATOM 524 O O . ALA A 1 70 ? -0.957 -3.454 10.261 1.00 94.94 70 ALA A O 1
ATOM 525 N N . LEU A 1 71 ? -0.462 -3.733 8.084 1.00 94.50 71 LEU A N 1
ATOM 526 C CA . LEU A 1 71 ? -1.340 -4.877 7.832 1.00 94.50 71 LEU A CA 1
ATOM 527 C C . LEU A 1 71 ? -0.623 -6.235 7.850 1.00 94.50 71 LEU A C 1
ATOM 529 O O . LEU A 1 71 ? -1.267 -7.249 7.599 1.00 94.50 71 LEU A O 1
ATOM 533 N N . GLN A 1 72 ? 0.683 -6.265 8.137 1.00 95.50 72 GLN A N 1
ATOM 534 C CA . GLN A 1 72 ? 1.514 -7.478 8.092 1.00 95.50 72 GLN A CA 1
ATOM 535 C C . GLN A 1 72 ? 1.438 -8.219 6.742 1.00 95.50 72 GLN A C 1
ATOM 537 O O . GLN A 1 72 ? 1.369 -9.443 6.689 1.00 95.50 72 GLN A O 1
ATOM 542 N N . LEU A 1 73 ? 1.442 -7.464 5.643 1.00 95.75 73 LEU A N 1
ATOM 543 C CA . LEU A 1 73 ? 1.446 -7.985 4.278 1.00 95.75 73 LEU A CA 1
ATOM 544 C C . LEU A 1 73 ? 2.866 -8.032 3.714 1.00 95.75 73 LEU A C 1
ATOM 546 O O . LEU A 1 73 ? 3.718 -7.205 4.054 1.00 95.75 73 LEU A O 1
ATOM 550 N N . ASP A 1 74 ? 3.081 -8.937 2.765 1.00 95.50 74 ASP A N 1
ATOM 551 C CA . ASP A 1 74 ? 4.294 -8.940 1.959 1.00 95.50 74 ASP A CA 1
ATOM 552 C C . ASP A 1 74 ? 4.340 -7.712 1.041 1.00 95.50 74 ASP A C 1
ATOM 554 O O . ASP A 1 74 ? 3.346 -7.308 0.431 1.00 95.50 74 ASP A O 1
ATOM 558 N N . PHE A 1 75 ? 5.525 -7.113 0.922 1.00 94.81 75 PHE A N 1
ATOM 559 C CA . PHE A 1 75 ? 5.766 -5.971 0.047 1.00 94.81 75 PHE A CA 1
ATOM 560 C C . PHE A 1 75 ? 6.834 -6.305 -0.988 1.00 94.81 75 PHE A C 1
ATOM 562 O O . PHE A 1 75 ? 8.021 -6.383 -0.667 1.00 94.81 75 PHE A O 1
ATOM 569 N N . ASN A 1 76 ? 6.411 -6.380 -2.249 1.00 93.44 76 ASN A N 1
ATOM 570 C CA . ASN A 1 76 ? 7.296 -6.541 -3.396 1.00 93.44 76 ASN A CA 1
ATOM 571 C C . ASN A 1 76 ? 7.226 -5.300 -4.290 1.00 93.44 76 ASN A C 1
ATOM 573 O O . ASN A 1 76 ? 6.157 -4.738 -4.528 1.00 93.44 76 ASN A O 1
ATOM 577 N N . ARG A 1 77 ? 8.381 -4.868 -4.804 1.00 94.31 77 ARG A N 1
ATOM 578 C CA . ARG A 1 77 ? 8.494 -3.716 -5.705 1.00 94.31 77 ARG A CA 1
ATOM 579 C C . ARG A 1 77 ? 9.201 -4.127 -6.986 1.00 94.31 77 ARG A C 1
ATOM 581 O O . ARG A 1 77 ? 10.374 -4.482 -6.944 1.00 94.31 77 ARG A O 1
ATOM 588 N N . ILE A 1 78 ? 8.519 -3.955 -8.113 1.00 94.25 78 ILE A N 1
ATOM 589 C CA . ILE A 1 78 ? 9.087 -4.115 -9.454 1.00 94.25 78 ILE A CA 1
ATOM 590 C C . ILE A 1 78 ? 9.250 -2.721 -10.060 1.00 94.25 78 ILE A C 1
ATOM 592 O O . ILE A 1 78 ? 8.293 -1.950 -10.138 1.00 94.25 78 ILE A O 1
ATOM 596 N N . GLN A 1 79 ? 10.474 -2.368 -10.451 1.00 93.38 79 GLN A N 1
ATOM 597 C CA . GLN A 1 79 ? 10.725 -1.152 -11.220 1.00 93.38 79 GLN A CA 1
ATOM 598 C C . GLN A 1 79 ? 10.575 -1.484 -12.700 1.00 93.38 79 GLN A C 1
ATOM 600 O O . GLN A 1 79 ? 11.331 -2.292 -13.224 1.00 93.38 79 GLN A O 1
ATOM 605 N N . PHE A 1 80 ? 9.641 -0.822 -13.373 1.00 94.06 80 PHE A N 1
ATOM 606 C CA . PHE A 1 80 ? 9.521 -0.924 -14.821 1.00 94.06 80 PHE A CA 1
ATOM 607 C C . PHE A 1 80 ? 10.709 -0.199 -15.463 1.00 94.06 80 PHE A C 1
ATOM 609 O O . PHE A 1 80 ? 10.940 0.984 -15.186 1.00 94.06 80 PHE A O 1
ATOM 616 N N . THR A 1 81 ? 11.470 -0.927 -16.272 1.00 95.56 81 THR A N 1
ATOM 617 C CA . THR A 1 81 ? 12.551 -0.445 -17.141 1.00 95.56 81 THR A CA 1
ATOM 618 C C . THR A 1 81 ? 12.195 -0.811 -18.585 1.00 95.56 81 THR A C 1
ATOM 620 O O . THR A 1 81 ? 11.396 -1.728 -18.785 1.00 95.56 81 THR A O 1
ATOM 623 N N . PRO A 1 82 ? 12.733 -0.115 -19.604 1.00 96.38 82 PRO A N 1
ATOM 624 C CA . PRO A 1 82 ? 12.432 -0.440 -21.003 1.00 96.38 82 PRO A CA 1
ATOM 625 C C . PRO A 1 82 ? 12.821 -1.875 -21.388 1.00 96.38 82 PRO A C 1
ATOM 627 O O . PRO A 1 82 ? 12.226 -2.436 -22.300 1.00 96.38 82 PRO A O 1
ATOM 630 N N . ASP A 1 83 ? 13.775 -2.467 -20.667 1.00 96.12 83 ASP A N 1
ATOM 631 C CA . ASP A 1 83 ? 14.287 -3.815 -20.918 1.00 96.12 83 ASP A CA 1
ATOM 632 C C . ASP A 1 83 ? 13.582 -4.906 -20.093 1.00 96.12 83 ASP A C 1
ATOM 634 O O . ASP A 1 83 ? 13.908 -6.081 -20.243 1.00 96.12 83 ASP A O 1
ATOM 638 N N . LEU A 1 84 ? 12.644 -4.544 -19.204 1.00 95.19 84 LEU A N 1
ATOM 639 C CA . LEU A 1 84 ? 11.950 -5.511 -18.353 1.00 95.19 84 LEU A CA 1
ATOM 640 C C . LEU A 1 84 ? 11.129 -6.478 -19.217 1.00 95.19 84 LEU A C 1
ATOM 642 O O . LEU A 1 84 ? 10.210 -6.062 -19.927 1.00 95.19 84 LEU A O 1
ATOM 646 N N . MET A 1 85 ? 11.424 -7.773 -19.124 1.00 94.19 85 MET A N 1
ATOM 647 C CA . MET A 1 85 ? 10.712 -8.815 -19.854 1.00 94.19 85 MET A CA 1
ATOM 648 C C . MET A 1 85 ? 9.630 -9.462 -18.978 1.00 94.19 85 MET A C 1
ATOM 650 O O . MET A 1 85 ? 9.797 -9.580 -17.765 1.00 94.19 85 MET A O 1
ATOM 654 N N . PRO A 1 86 ? 8.531 -9.982 -19.561 1.00 93.38 86 PRO A N 1
ATOM 655 C CA . PRO A 1 86 ? 7.518 -10.717 -18.797 1.00 93.38 86 PRO A CA 1
ATOM 656 C C . PRO A 1 86 ? 8.087 -11.891 -17.984 1.00 93.38 86 PRO A C 1
ATOM 658 O O . PRO A 1 86 ? 7.603 -12.174 -16.887 1.00 93.38 86 PRO A O 1
ATOM 661 N N . ALA A 1 87 ? 9.140 -12.539 -18.496 1.00 93.56 87 ALA A N 1
ATOM 662 C CA . ALA A 1 87 ? 9.849 -13.618 -17.810 1.00 93.56 87 ALA A CA 1
ATOM 663 C C . ALA A 1 87 ? 10.507 -13.169 -16.489 1.00 93.56 87 ALA A C 1
ATOM 665 O O . ALA A 1 87 ? 10.635 -13.987 -15.584 1.00 93.56 87 ALA A O 1
ATOM 666 N N . ASP A 1 88 ? 10.845 -11.882 -16.333 1.00 92.94 88 ASP A N 1
ATOM 667 C CA . ASP A 1 88 ? 11.396 -11.335 -15.083 1.00 92.94 88 ASP A CA 1
ATOM 668 C C . A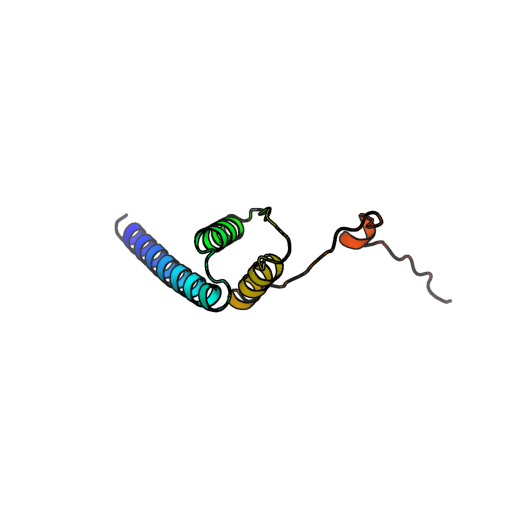SP A 1 88 ? 10.332 -11.222 -13.974 1.00 92.94 88 ASP A C 1
ATOM 670 O O 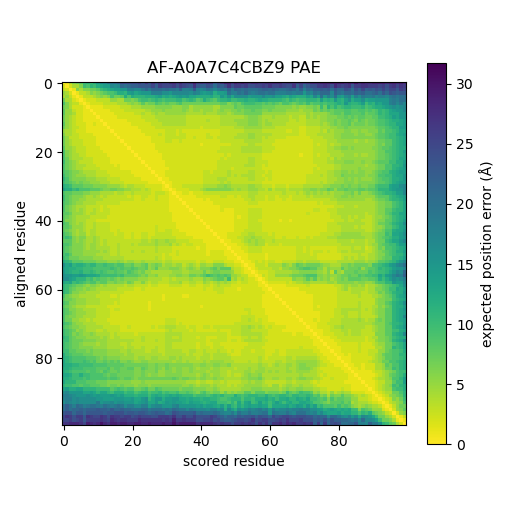. ASP A 1 88 ? 10.667 -11.103 -12.797 1.00 92.94 88 ASP A O 1
ATOM 674 N N . ILE A 1 89 ? 9.042 -11.253 -14.337 1.00 92.81 89 ILE A N 1
ATOM 675 C CA . ILE A 1 89 ? 7.908 -11.144 -13.406 1.00 92.81 89 ILE A CA 1
ATOM 676 C C . ILE A 1 89 ? 7.276 -12.513 -13.147 1.00 92.81 89 ILE A C 1
ATOM 678 O O . ILE A 1 89 ?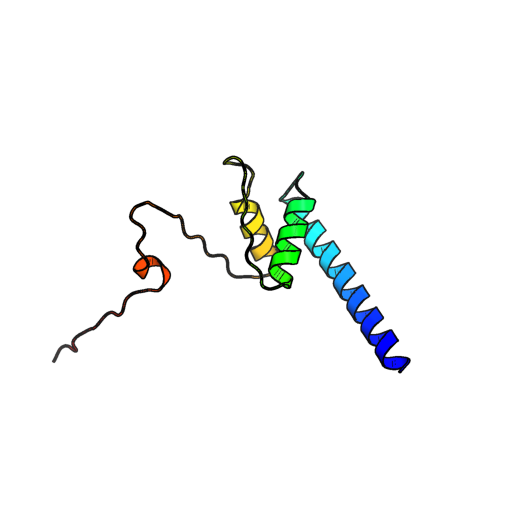 7.012 -12.867 -12.001 1.00 92.81 89 ILE A O 1
ATOM 682 N N . ILE A 1 90 ? 7.003 -13.273 -14.211 1.00 93.62 90 ILE A N 1
ATOM 683 C CA . ILE A 1 90 ? 6.316 -14.572 -14.127 1.00 93.62 90 ILE A CA 1
ATOM 684 C C . ILE A 1 90 ? 7.303 -15.713 -13.823 1.00 93.62 90 ILE A C 1
ATOM 686 O O . ILE A 1 90 ? 6.903 -16.756 -13.310 1.00 93.62 90 ILE A O 1
ATOM 690 N N . GLY A 1 91 ? 8.593 -15.504 -14.097 1.00 90.06 91 GLY A N 1
ATOM 691 C CA . GLY A 1 91 ? 9.633 -16.525 -14.038 1.00 90.06 91 GLY A CA 1
ATOM 692 C C . GLY A 1 91 ? 9.853 -17.221 -15.384 1.00 90.06 91 GLY A C 1
ATOM 693 O O . GLY A 1 91 ? 9.098 -17.049 -16.343 1.00 90.06 91 GLY A O 1
ATOM 694 N N . THR A 1 92 ? 10.913 -18.028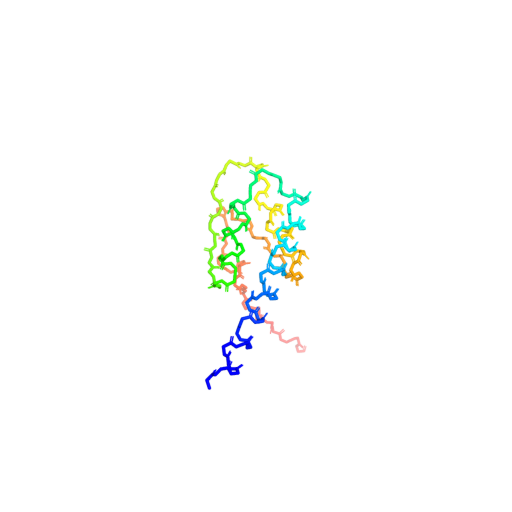 -15.448 1.00 89.19 92 THR A N 1
ATOM 695 C CA . THR A 1 92 ? 11.235 -18.892 -16.591 1.00 89.19 92 THR A CA 1
ATOM 696 C C . THR A 1 92 ? 11.448 -20.328 -16.123 1.00 89.19 92 THR A C 1
ATOM 698 O O . THR A 1 92 ? 11.906 -20.561 -15.002 1.00 89.19 92 THR A O 1
ATOM 701 N N . ASN A 1 93 ? 11.137 -21.298 -16.982 1.00 87.25 93 ASN A N 1
ATOM 702 C CA . ASN A 1 93 ? 11.420 -22.701 -16.704 1.00 87.25 93 ASN A CA 1
ATOM 703 C C . ASN A 1 93 ? 12.910 -22.969 -16.921 1.00 87.25 93 ASN A C 1
ATOM 705 O O . ASN A 1 93 ? 13.430 -22.764 -18.018 1.00 87.25 93 ASN A O 1
ATOM 709 N N . ILE A 1 94 ? 13.584 -23.468 -15.888 1.00 85.88 94 ILE A N 1
ATOM 710 C CA . ILE A 1 94 ? 14.968 -23.930 -15.984 1.00 85.88 94 ILE A CA 1
ATOM 711 C C . ILE A 1 94 ? 14.924 -25.444 -16.180 1.00 85.88 94 ILE A C 1
ATOM 713 O O . ILE A 1 94 ? 14.500 -26.175 -15.289 1.00 85.88 94 ILE A O 1
ATOM 717 N N . ILE A 1 95 ? 15.335 -25.907 -17.359 1.00 85.75 95 ILE A N 1
ATOM 718 C CA . ILE A 1 95 ? 15.506 -27.334 -17.638 1.00 85.75 95 ILE A CA 1
ATOM 719 C C . ILE A 1 95 ? 16.947 -27.685 -17.269 1.00 85.75 95 ILE A C 1
ATOM 721 O O . ILE A 1 95 ? 17.881 -27.228 -17.924 1.00 85.75 95 ILE A O 1
ATOM 725 N N . THR A 1 96 ? 17.126 -28.456 -16.202 1.00 82.94 96 THR A N 1
ATOM 726 C CA . THR A 1 96 ? 18.419 -29.040 -15.823 1.00 82.94 96 THR A CA 1
ATOM 727 C C . THR A 1 96 ? 18.510 -30.475 -16.331 1.00 82.94 96 THR A C 1
ATOM 729 O O . THR A 1 96 ? 17.591 -31.261 -16.109 1.00 82.94 96 THR A O 1
ATOM 732 N N . GLU A 1 97 ? 19.613 -30.814 -16.997 1.00 79.81 97 GLU A N 1
ATOM 733 C CA . GLU A 1 97 ? 19.969 -32.199 -17.322 1.00 79.81 97 GLU A CA 1
ATOM 734 C C . GLU A 1 97 ? 20.670 -32.829 -16.110 1.00 79.81 97 GLU A C 1
ATOM 736 O O . GLU A 1 97 ? 21.581 -32.224 -15.539 1.00 79.81 97 GLU A O 1
ATOM 741 N N . ASP A 1 98 ? 20.231 -34.020 -15.693 1.00 77.81 98 ASP A N 1
ATOM 742 C CA . ASP A 1 98 ? 20.876 -34.756 -14.602 1.00 77.81 98 ASP A CA 1
ATOM 743 C C . ASP A 1 98 ? 22.300 -35.166 -15.017 1.00 77.81 98 ASP A C 1
ATOM 745 O O . ASP A 1 98 ? 22.473 -35.765 -16.087 1.00 77.81 98 ASP A O 1
ATOM 749 N N . PRO A 1 99 ? 23.329 -34.891 -14.193 1.00 74.25 99 PRO A N 1
ATOM 750 C CA . PRO A 1 99 ? 24.656 -35.426 -14.435 1.00 74.25 99 PRO A CA 1
ATOM 751 C C . PRO A 1 99 ? 24.617 -36.942 -14.210 1.00 74.25 99 PRO A C 1
ATOM 753 O O . PRO A 1 99 ? 24.350 -37.398 -13.097 1.00 74.25 99 PRO A O 1
ATOM 756 N N . GLN A 1 100 ? 24.843 -37.707 -15.283 1.00 56.84 100 GLN A N 1
ATOM 757 C CA . GLN A 1 100 ? 25.038 -39.161 -15.223 1.00 56.84 100 GLN A CA 1
ATOM 758 C C . GLN A 1 100 ? 26.372 -39.537 -14.579 1.00 56.84 100 GLN A C 1
ATOM 760 O O . GLN A 1 100 ? 27.378 -38.839 -14.848 1.00 56.84 100 GLN A O 1
#

Solvent-accessible surface area (backbone atoms only — not comparable to full-atom values): 6587 Å² total; per-residue (Å²): 113,73,71,60,56,56,52,52,53,50,52,54,50,53,51,51,54,52,51,51,51,51,52,55,59,47,45,76,78,51,73,96,45,70,67,60,55,48,52,52,51,51,29,54,78,68,73,54,86,84,84,88,84,77,70,88,86,74,45,66,71,53,50,55,51,48,51,20,62,76,67,73,46,88,81,84,86,83,82,90,51,98,79,68,49,70,51,81,75,78,51,76,89,82,86,79,82,81,88,127

pLDDT: mean 91.47, std 7.57, range [55.97, 97.25]

Nearest PDB structures (foldseek):
  5vpp-assembly2_XT  TM=2.920E-01  e=8.335E+00  Thermus thermophilus HB8
  6rfs-assembly1_R  TM=2.067E-01  e=8.877E+00  Yarrowia lipolytica